Protein AF-A0A7C3T999-F1 (afdb_monomer_lite)

Foldseek 3Di:
DDPPPPDPPDDDAPVVVLVVCLVVLLVVLQVVLVPDPCSQADTDQDGDDDPNPSVQLVVQLVVVVVVCVVVVHDDDPVNSVNSNVSSVVSVQNRHLCHPPNNPHDVVLLVCQQPDDCVVPVVSVQQDAHNVQSVCVVVDPDDRPVVSNVSNCVVVVVVCVVVVD

Secondary structure (DSSP, 8-state):
----------PPP-HHHHHHHHHHHHHHHHHHHHHSTTTTS--TT-BTTTB---HHHHHHHHHHHHHHHHTTPPPPHHHHHHHHHHHHHHHHHH-TTSTTTTSSHHHHHHHHHHS-TTT-HHHHHHS--HHHHHHHHH-SS---GGGGHHHHHHHHHHHHHHT-

Structure (mmCIF, N/CA/C/O backbone):
data_AF-A0A7C3T999-F1
#
_entry.id   AF-A0A7C3T999-F1
#
loop_
_atom_site.group_PDB
_atom_site.id
_atom_site.type_symbol
_atom_site.label_atom_id
_atom_site.label_alt_id
_atom_site.label_comp_id
_atom_site.label_asym_id
_atom_site.label_entity_id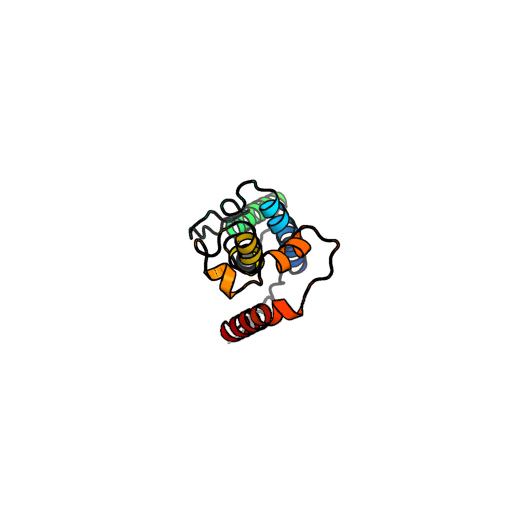
_atom_site.label_seq_id
_atom_site.pdbx_PDB_ins_code
_atom_site.Cartn_x
_atom_site.Cartn_y
_atom_site.Cartn_z
_atom_site.occupancy
_atom_site.B_iso_or_equiv
_atom_site.auth_seq_id
_atom_site.auth_comp_id
_atom_site.auth_asym_id
_atom_site.auth_atom_id
_atom_site.pdbx_PDB_model_num
ATOM 1 N N . MET A 1 1 ? -18.789 -14.997 51.092 1.00 42.97 1 MET A N 1
ATOM 2 C CA . MET A 1 1 ? -17.744 -14.624 50.115 1.00 42.97 1 MET A CA 1
ATOM 3 C C . MET A 1 1 ? -18.361 -14.803 48.733 1.00 42.97 1 MET A C 1
ATOM 5 O O . MET A 1 1 ? -18.409 -15.918 48.235 1.00 42.97 1 MET A O 1
ATOM 9 N N . GLY A 1 2 ? -19.019 -13.760 48.221 1.00 45.06 2 GLY A N 1
ATOM 10 C CA . GLY A 1 2 ? -19.755 -13.824 46.958 1.00 45.06 2 GLY A CA 1
ATOM 11 C C . GLY A 1 2 ? -18.797 -13.634 45.792 1.00 45.06 2 GLY A C 1
ATOM 12 O O . GLY A 1 2 ? -18.155 -12.595 45.691 1.00 45.06 2 GLY A O 1
ATOM 13 N N . THR A 1 3 ? -18.667 -14.645 44.943 1.00 52.25 3 THR A N 1
ATOM 14 C CA . THR A 1 3 ? -17.998 -14.533 43.650 1.00 52.25 3 THR A CA 1
ATOM 15 C C . THR A 1 3 ? -18.946 -13.834 42.683 1.00 52.25 3 THR A C 1
ATOM 17 O O . THR A 1 3 ? -19.746 -14.475 42.002 1.00 52.25 3 THR A O 1
ATOM 20 N N . GLU A 1 4 ? -18.881 -12.503 42.636 1.00 50.84 4 GLU A N 1
ATOM 21 C CA . GLU A 1 4 ? -19.434 -11.748 41.514 1.00 50.84 4 GLU A CA 1
ATOM 22 C C . GLU A 1 4 ? -18.703 -12.198 40.247 1.00 50.84 4 GLU A C 1
ATOM 24 O O . GLU A 1 4 ? -17.525 -11.907 40.028 1.00 50.84 4 GLU A O 1
ATOM 29 N N . LYS A 1 5 ? -19.396 -12.989 39.425 1.00 57.44 5 LYS A N 1
ATOM 30 C CA . LYS A 1 5 ? -18.962 -13.284 38.066 1.00 57.44 5 LYS A CA 1
ATOM 31 C C . LYS A 1 5 ? -19.013 -11.967 37.300 1.00 57.44 5 LYS A C 1
ATOM 33 O O . LYS A 1 5 ? -20.087 -11.543 36.892 1.00 57.44 5 LYS A O 1
ATOM 38 N N . SER A 1 6 ? -17.853 -11.334 37.149 1.00 56.66 6 SER A N 1
ATOM 39 C CA . SER A 1 6 ? -17.639 -10.251 36.191 1.00 56.66 6 SER A CA 1
ATOM 40 C C . SER A 1 6 ? -18.175 -10.704 34.833 1.00 56.66 6 SER A C 1
ATOM 42 O O . SER A 1 6 ? -17.679 -11.670 34.246 1.00 56.66 6 SER A O 1
ATOM 44 N N . GLU A 1 7 ? -19.259 -10.075 34.390 1.00 51.53 7 GLU A N 1
ATOM 45 C CA . GLU A 1 7 ? -19.866 -10.333 33.094 1.00 51.53 7 GLU A CA 1
ATOM 46 C C . GLU A 1 7 ? -18.870 -9.869 32.025 1.00 51.53 7 GLU A C 1
ATOM 48 O O . GLU A 1 7 ? -18.553 -8.683 31.918 1.00 51.53 7 GLU A O 1
ATOM 53 N N . VAL A 1 8 ? -18.307 -10.814 31.267 1.00 63.81 8 VAL A N 1
ATOM 54 C CA . VAL A 1 8 ? -17.378 -10.493 30.180 1.00 63.81 8 VAL A CA 1
ATOM 55 C C . VAL A 1 8 ? -18.192 -9.843 29.067 1.00 63.81 8 VAL A C 1
ATOM 57 O O . VAL A 1 8 ? -18.796 -10.526 28.240 1.00 63.81 8 VAL A O 1
ATOM 60 N N . ALA A 1 9 ? -18.237 -8.513 29.061 1.00 61.72 9 ALA A N 1
ATOM 61 C CA . ALA A 1 9 ? -18.821 -7.753 27.971 1.00 61.72 9 ALA A CA 1
ATOM 62 C C . ALA A 1 9 ? -18.021 -8.042 26.691 1.00 61.72 9 ALA A C 1
ATOM 64 O O . ALA A 1 9 ? -16.891 -7.583 26.525 1.00 61.72 9 ALA A O 1
ATOM 65 N N . VAL A 1 10 ? -18.597 -8.843 25.793 1.00 65.88 10 VAL A N 1
ATOM 66 C CA . VAL A 1 10 ? -17.991 -9.142 24.493 1.00 65.88 10 VAL A CA 1
ATOM 67 C C . VAL A 1 10 ? -18.106 -7.897 23.623 1.00 65.88 10 VAL A C 1
ATOM 69 O O . VAL A 1 10 ? -19.183 -7.554 23.128 1.00 65.88 10 VAL A O 1
ATOM 72 N N . GLU A 1 11 ? -16.990 -7.199 23.451 1.00 68.31 11 GLU A N 1
ATOM 73 C CA . GLU A 1 11 ? -16.932 -6.016 22.606 1.00 68.31 11 GLU A CA 1
ATOM 74 C C . GLU A 1 11 ? -17.110 -6.414 21.133 1.00 68.31 11 GLU A C 1
ATOM 76 O O . GLU A 1 11 ? -16.383 -7.251 20.594 1.00 68.31 11 GLU A O 1
ATOM 81 N N . ARG A 1 12 ? -18.129 -5.849 20.471 1.00 72.12 12 ARG A N 1
ATOM 82 C CA . ARG A 1 12 ? -18.436 -6.171 19.072 1.00 72.12 12 ARG A CA 1
ATOM 83 C C . ARG A 1 12 ? -17.513 -5.399 18.137 1.00 72.12 12 ARG A C 1
ATOM 85 O O . ARG A 1 12 ? -17.525 -4.171 18.114 1.00 72.12 12 ARG A O 1
ATOM 92 N N . ILE A 1 13 ? -16.769 -6.139 17.325 1.00 77.38 13 ILE A N 1
ATOM 93 C CA . ILE A 1 13 ? -15.870 -5.584 16.310 1.00 77.38 13 ILE A CA 1
ATOM 94 C C . ILE A 1 13 ? -16.697 -4.900 15.204 1.00 77.38 13 ILE A C 1
ATOM 96 O O . ILE A 1 13 ? -17.653 -5.504 14.702 1.00 77.38 13 ILE A O 1
ATOM 100 N N . PRO A 1 14 ? -16.346 -3.672 14.778 1.00 80.31 14 PRO A N 1
ATOM 101 C CA . PRO A 1 14 ? -17.060 -2.934 13.733 1.00 80.31 14 PRO A CA 1
ATOM 102 C C . PRO A 1 14 ? -16.692 -3.427 12.318 1.00 80.31 14 PRO A C 1
ATOM 104 O O . PRO A 1 14 ? -16.166 -2.681 11.493 1.00 80.31 14 PRO A O 1
ATOM 107 N N . TRP A 1 15 ? -16.959 -4.704 12.028 1.00 79.56 15 TRP A N 1
ATOM 108 C CA . TRP A 1 15 ? -16.550 -5.374 10.784 1.00 79.56 15 TRP A CA 1
ATOM 109 C C . TRP A 1 15 ? -17.053 -4.691 9.513 1.00 79.56 15 TRP A C 1
ATOM 111 O O . TRP A 1 15 ? -16.308 -4.580 8.545 1.00 79.56 15 TRP A O 1
ATOM 121 N N . VAL A 1 16 ? -18.300 -4.213 9.510 1.00 82.62 16 VAL A N 1
ATOM 122 C CA . VAL A 1 16 ? -18.894 -3.571 8.327 1.00 82.62 16 VAL A CA 1
ATOM 123 C C . VAL A 1 16 ? -18.159 -2.274 7.996 1.00 82.62 16 VAL A C 1
ATOM 125 O O . VAL A 1 16 ? -17.804 -2.042 6.846 1.00 82.62 16 VAL A O 1
ATOM 128 N N . GLN A 1 17 ? -17.886 -1.443 9.003 1.00 80.62 17 GLN A N 1
ATOM 129 C CA . GLN A 1 17 ? -17.162 -0.187 8.828 1.00 80.62 17 GLN A CA 1
ATOM 130 C C . GLN A 1 17 ? -15.729 -0.441 8.364 1.00 80.62 17 GLN A C 1
ATOM 132 O O . GLN A 1 17 ? -15.258 0.241 7.459 1.00 80.62 17 GLN A O 1
ATOM 137 N N . ILE A 1 18 ? -15.066 -1.438 8.957 1.00 82.50 18 ILE A N 1
ATOM 138 C CA . ILE A 1 18 ? -13.722 -1.859 8.558 1.00 82.50 18 ILE A CA 1
ATOM 139 C C . ILE A 1 18 ? -13.720 -2.259 7.083 1.00 82.50 18 ILE A C 1
ATOM 141 O O . ILE A 1 18 ? -12.976 -1.668 6.312 1.00 82.50 18 ILE A O 1
ATOM 145 N N . LEU A 1 19 ? -14.598 -3.175 6.670 1.00 82.50 19 LEU A N 1
ATOM 146 C CA . LEU A 1 19 ? -14.665 -3.653 5.287 1.00 82.50 19 LEU A CA 1
ATOM 147 C C . LEU A 1 19 ? -14.931 -2.526 4.286 1.00 82.50 19 LEU A C 1
ATOM 149 O O . LEU A 1 19 ? -14.255 -2.445 3.264 1.00 82.50 19 LEU A O 1
ATOM 153 N N . VAL A 1 20 ? -15.884 -1.639 4.581 1.00 85.38 20 VAL A N 1
ATOM 154 C CA . VAL A 1 20 ? -16.207 -0.509 3.699 1.00 85.38 20 VAL A CA 1
ATOM 155 C C . VAL A 1 20 ? -15.009 0.429 3.555 1.00 85.38 20 VAL A C 1
ATOM 157 O O . VAL A 1 20 ? -14.653 0.796 2.437 1.00 85.38 20 VAL A O 1
ATOM 160 N N . LEU A 1 21 ? -14.360 0.793 4.664 1.00 81.75 21 LEU A N 1
ATOM 161 C CA . LEU A 1 21 ? -13.181 1.659 4.636 1.00 81.75 21 LEU A CA 1
ATOM 162 C C . LEU A 1 21 ? -12.010 0.996 3.909 1.00 81.75 21 LEU A C 1
ATOM 164 O O . LEU A 1 21 ? -11.356 1.656 3.108 1.00 81.75 21 LEU A O 1
ATOM 168 N N . THR A 1 22 ? -11.790 -0.300 4.132 1.00 77.75 22 THR A N 1
ATOM 169 C CA . THR A 1 22 ? -10.774 -1.085 3.428 1.00 77.75 22 THR A CA 1
ATOM 170 C C . THR A 1 22 ? -11.002 -1.051 1.926 1.00 77.75 22 THR A C 1
ATOM 172 O O . THR A 1 22 ? -10.111 -0.627 1.204 1.00 77.75 22 THR A O 1
ATOM 175 N N . VAL A 1 23 ? -12.197 -1.395 1.442 1.00 79.12 23 VAL A N 1
ATOM 176 C CA . VAL A 1 23 ? -12.488 -1.400 -0.001 1.00 79.12 23 VAL A CA 1
ATOM 177 C C . VAL A 1 23 ? -12.311 -0.010 -0.616 1.00 79.12 23 VAL A C 1
ATOM 179 O O . VAL A 1 23 ? -11.678 0.123 -1.662 1.00 79.12 23 VAL A O 1
ATOM 182 N N . LEU A 1 24 ? -12.830 1.035 0.037 1.00 80.62 24 LEU A N 1
ATOM 183 C CA . LEU A 1 24 ? -12.738 2.402 -0.478 1.00 80.62 24 LEU A CA 1
ATOM 184 C C . LEU A 1 24 ? -11.291 2.891 -0.552 1.00 80.62 24 LEU A C 1
ATOM 186 O O . LEU A 1 24 ? -10.882 3.429 -1.576 1.00 80.62 24 LEU A O 1
ATOM 190 N N . ILE A 1 25 ? -10.509 2.697 0.509 1.00 74.25 25 ILE A N 1
ATOM 191 C CA . ILE A 1 25 ? -9.123 3.172 0.575 1.00 74.25 25 ILE A CA 1
ATOM 192 C C . ILE A 1 25 ? -8.214 2.324 -0.325 1.00 74.25 25 ILE A C 1
ATOM 194 O O . ILE A 1 25 ? -7.370 2.884 -1.019 1.00 74.25 25 ILE A O 1
ATOM 198 N N . SER A 1 26 ? -8.418 1.005 -0.388 1.00 66.88 26 SER A N 1
ATOM 199 C CA . SER A 1 26 ? -7.673 0.117 -1.290 1.00 66.88 26 SER A CA 1
ATOM 200 C C . SER A 1 26 ? -7.939 0.403 -2.766 1.00 66.88 26 SER A C 1
ATOM 202 O O . SER A 1 26 ? -7.069 0.145 -3.587 1.00 66.88 26 SER A O 1
ATOM 204 N N . PHE A 1 27 ? -9.112 0.933 -3.121 1.00 70.19 27 PHE A N 1
ATOM 205 C CA . PHE A 1 27 ? -9.397 1.355 -4.492 1.00 70.19 27 PHE A CA 1
ATOM 206 C C . PHE A 1 27 ? -8.892 2.776 -4.773 1.00 70.19 27 PHE A C 1
ATOM 208 O O . PHE A 1 27 ? -8.173 3.007 -5.742 1.00 70.19 27 PHE A O 1
ATOM 215 N N . LEU A 1 2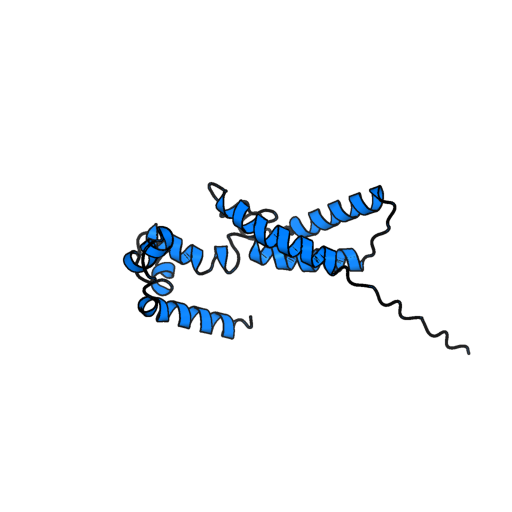8 ? -9.243 3.741 -3.918 1.00 71.88 28 LEU A N 1
ATOM 216 C CA . LEU A 1 28 ? -8.941 5.156 -4.143 1.00 71.88 28 LEU A CA 1
ATOM 217 C C . LEU A 1 28 ? -7.462 5.489 -3.946 1.00 71.88 28 LEU A C 1
ATOM 219 O O . LEU A 1 28 ? -6.955 6.373 -4.629 1.00 71.88 28 LEU A O 1
ATOM 223 N N . GLY A 1 29 ? -6.772 4.794 -3.039 1.00 67.00 29 GLY A N 1
ATOM 224 C CA . GLY A 1 29 ? -5.354 5.012 -2.757 1.00 67.00 29 GLY A CA 1
ATOM 225 C C . GLY A 1 29 ? -4.481 4.810 -3.998 1.00 67.00 29 GLY A C 1
ATOM 226 O O . GLY A 1 29 ? -3.847 5.768 -4.434 1.00 67.00 29 GLY A O 1
ATOM 227 N N . PRO A 1 30 ? -4.490 3.620 -4.628 1.00 63.09 30 PRO A N 1
ATOM 228 C CA . PRO A 1 30 ? -3.728 3.366 -5.850 1.00 63.09 30 PRO A CA 1
ATOM 229 C C . PRO A 1 30 ? -4.121 4.283 -7.011 1.00 63.09 30 PRO A C 1
ATOM 231 O O . PRO A 1 30 ? -3.244 4.814 -7.684 1.00 63.09 30 PRO A O 1
ATOM 234 N N . VAL A 1 31 ? -5.422 4.529 -7.218 1.00 65.38 31 VAL A N 1
ATOM 235 C CA . VAL A 1 31 ? -5.900 5.440 -8.273 1.00 65.38 31 VAL A CA 1
ATOM 236 C C . VAL A 1 31 ? -5.334 6.846 -8.077 1.00 65.38 31 VAL A C 1
ATOM 238 O O . VAL A 1 31 ? -4.799 7.430 -9.015 1.00 65.38 31 VAL A O 1
ATOM 241 N N . TYR A 1 32 ? -5.399 7.374 -6.854 1.00 63.75 32 TYR A N 1
ATOM 242 C CA . TYR A 1 32 ? -4.846 8.683 -6.524 1.00 63.75 32 TYR A CA 1
ATOM 243 C C . TYR A 1 32 ? -3.332 8.738 -6.752 1.00 63.75 32 TYR A C 1
ATOM 245 O O . TYR A 1 32 ? -2.839 9.674 -7.379 1.00 63.75 32 TYR A O 1
ATOM 253 N N . THR A 1 33 ? -2.607 7.714 -6.303 1.00 59.41 33 THR A N 1
ATOM 254 C CA . THR A 1 33 ? -1.161 7.584 -6.507 1.00 59.41 33 THR A CA 1
ATOM 255 C C . THR A 1 33 ? -0.794 7.588 -7.996 1.00 59.41 33 THR A C 1
ATOM 257 O O . THR A 1 33 ? 0.135 8.285 -8.395 1.00 59.41 33 THR A O 1
ATOM 260 N N . CYS A 1 34 ? -1.557 6.888 -8.841 1.00 58.69 34 CYS A N 1
ATOM 261 C CA . CYS A 1 34 ? -1.350 6.866 -10.292 1.00 58.69 34 CYS A CA 1
ATOM 262 C C . CYS A 1 34 ? -1.696 8.192 -10.991 1.00 58.69 34 CYS A C 1
ATOM 264 O O . CYS A 1 34 ? -1.165 8.469 -12.063 1.00 58.69 34 CYS A O 1
ATOM 266 N N . MET A 1 35 ? -2.579 9.013 -10.416 1.00 61.19 35 MET A N 1
ATOM 267 C CA . MET A 1 35 ? -2.935 10.328 -10.966 1.00 61.19 35 MET A CA 1
ATOM 268 C C . MET A 1 35 ? -1.909 11.420 -10.639 1.00 61.19 35 MET A C 1
ATOM 270 O O . MET A 1 35 ? -1.986 12.518 -11.193 1.00 61.19 35 MET A O 1
ATOM 274 N N . GLN A 1 36 ? -0.968 11.165 -9.728 1.00 58.12 36 GLN A N 1
ATOM 275 C CA . GLN A 1 36 ? -0.004 12.176 -9.328 1.00 58.12 36 GLN A CA 1
ATOM 276 C C . GLN A 1 36 ? 1.175 12.275 -10.308 1.00 58.12 36 GLN A C 1
ATOM 278 O O . GLN A 1 36 ? 1.820 11.268 -10.595 1.00 58.12 36 GLN A O 1
ATOM 283 N N . PRO A 1 37 ? 1.553 13.497 -10.736 1.00 46.66 37 PRO A N 1
ATOM 284 C CA . PRO A 1 37 ? 2.653 13.715 -11.682 1.00 46.66 37 PRO A CA 1
ATOM 285 C C . PRO A 1 37 ? 4.036 13.326 -11.130 1.00 46.66 37 PRO A C 1
ATOM 287 O O . PRO A 1 37 ? 5.012 13.331 -11.869 1.00 46.66 37 PRO A O 1
ATOM 290 N N . ASN A 1 38 ? 4.132 13.007 -9.835 1.00 52.69 38 ASN A N 1
ATOM 291 C CA . ASN A 1 38 ? 5.360 12.596 -9.159 1.00 52.69 38 ASN A CA 1
ATOM 292 C C . ASN A 1 38 ? 5.049 11.539 -8.080 1.00 52.69 38 ASN A C 1
ATOM 294 O O . ASN A 1 38 ? 5.514 11.648 -6.944 1.00 52.69 38 ASN A O 1
ATOM 298 N N . GLY A 1 39 ? 4.185 10.569 -8.427 1.00 46.88 39 GLY A N 1
ATOM 299 C CA . GLY A 1 39 ? 3.441 9.659 -7.534 1.00 46.88 39 GLY A CA 1
ATOM 300 C C . GLY A 1 39 ? 4.221 8.884 -6.465 1.00 46.88 39 GLY A C 1
ATOM 301 O O . GLY A 1 39 ? 3.606 8.259 -5.608 1.00 46.88 39 GLY A O 1
ATOM 302 N N . ALA A 1 40 ? 5.549 8.986 -6.437 1.00 50.28 40 ALA A N 1
ATOM 303 C CA . ALA A 1 40 ? 6.403 8.432 -5.396 1.00 50.28 40 ALA A CA 1
ATOM 304 C C . ALA A 1 40 ? 6.367 9.168 -4.044 1.00 50.28 40 ALA A C 1
ATOM 306 O O . ALA A 1 40 ? 6.687 8.560 -3.025 1.00 50.28 40 ALA A O 1
ATOM 307 N N . TRP A 1 41 ? 5.980 10.450 -3.997 1.00 44.28 41 TRP A N 1
ATOM 308 C CA . TRP A 1 41 ? 6.286 11.291 -2.825 1.00 44.28 41 TRP A CA 1
ATOM 309 C C . TRP A 1 41 ? 5.081 11.723 -1.978 1.00 44.28 41 TRP A C 1
ATOM 311 O O . TRP A 1 41 ? 5.278 12.164 -0.844 1.00 44.28 41 TRP A O 1
ATOM 321 N N . TYR A 1 42 ? 3.851 11.591 -2.491 1.00 48.50 42 TYR A N 1
ATOM 322 C CA . TYR A 1 42 ? 2.655 12.173 -1.868 1.00 48.50 42 TYR A CA 1
ATOM 323 C C . TYR A 1 42 ? 1.438 11.238 -1.892 1.00 48.50 42 TYR A C 1
ATOM 325 O O . TYR A 1 42 ? 0.351 11.650 -2.295 1.00 48.50 42 TYR A O 1
ATOM 333 N N . ALA A 1 43 ? 1.587 9.993 -1.436 1.00 54.28 43 ALA A N 1
ATOM 334 C CA . ALA A 1 43 ? 0.443 9.104 -1.219 1.00 54.28 43 ALA A CA 1
ATOM 335 C C . ALA A 1 43 ? -0.441 9.607 -0.056 1.00 54.28 43 ALA A C 1
ATOM 337 O O . ALA A 1 43 ? 0.046 10.206 0.906 1.00 54.28 43 ALA A O 1
ATOM 338 N N . ILE A 1 44 ? -1.757 9.365 -0.118 1.00 53.59 44 ILE A N 1
ATOM 339 C CA . ILE A 1 44 ? -2.685 9.757 0.957 1.00 53.59 44 ILE A CA 1
ATOM 340 C C . ILE A 1 44 ? -2.274 9.042 2.251 1.00 53.59 44 ILE A C 1
ATOM 342 O O . ILE A 1 44 ? -2.475 7.842 2.403 1.00 53.59 44 ILE A O 1
ATOM 346 N N . GLY A 1 45 ? -1.708 9.798 3.194 1.00 50.62 45 GLY A N 1
ATOM 347 C CA . GLY A 1 45 ? -1.281 9.286 4.497 1.00 50.62 45 GLY A CA 1
ATOM 348 C C . GLY A 1 45 ? 0.201 8.922 4.623 1.00 50.62 45 GLY A C 1
ATOM 349 O O . GLY A 1 45 ? 0.585 8.484 5.705 1.00 50.62 45 GLY A O 1
ATOM 350 N N . SER A 1 46 ? 1.021 9.134 3.587 1.00 45.94 46 SER A N 1
ATOM 351 C CA . SER A 1 46 ? 2.467 8.872 3.606 1.00 45.94 46 SER A CA 1
ATOM 352 C C . SER A 1 46 ? 3.253 10.038 2.990 1.00 45.94 46 SER A C 1
ATOM 354 O O . SER A 1 46 ? 2.877 10.566 1.946 1.00 45.94 46 SER A O 1
ATOM 356 N N . ILE A 1 47 ? 4.344 10.450 3.644 1.00 49.16 47 ILE A N 1
ATOM 357 C CA . ILE A 1 47 ? 5.329 11.410 3.119 1.00 49.16 47 ILE A CA 1
ATOM 358 C C . ILE A 1 47 ? 6.673 10.675 3.039 1.00 49.16 47 ILE A C 1
ATOM 360 O O . ILE A 1 47 ? 7.031 9.922 3.946 1.00 49.16 47 ILE A O 1
ATOM 364 N N . ALA A 1 48 ? 7.394 10.868 1.938 1.00 44.75 48 ALA A N 1
ATOM 365 C CA . ALA A 1 48 ? 8.544 10.057 1.547 1.00 44.75 48 ALA A CA 1
ATOM 366 C C . ALA A 1 48 ? 9.688 9.906 2.577 1.00 44.75 48 ALA A C 1
ATOM 368 O O . ALA A 1 48 ? 9.915 10.753 3.442 1.00 44.75 48 ALA A O 1
ATOM 369 N N . CYS A 1 49 ? 10.471 8.831 2.388 1.00 47.47 49 CYS A N 1
ATOM 370 C CA . CYS A 1 49 ? 11.730 8.495 3.072 1.00 47.47 49 CYS A CA 1
ATOM 371 C C . CYS A 1 49 ? 11.658 8.204 4.583 1.00 47.47 49 CYS A C 1
ATOM 373 O O . CYS A 1 49 ? 12.586 8.529 5.320 1.00 47.47 49 CYS A O 1
ATOM 375 N N . LYS A 1 50 ? 10.638 7.470 5.045 1.00 46.09 50 LYS A N 1
ATOM 376 C CA . LYS A 1 50 ? 10.545 6.968 6.435 1.00 46.09 50 LYS A CA 1
ATOM 377 C C . LYS A 1 50 ? 10.263 8.025 7.511 1.00 46.09 50 LYS A C 1
ATOM 379 O O . LYS A 1 50 ? 10.752 7.911 8.633 1.00 46.09 50 LYS A O 1
ATOM 384 N N . LEU A 1 51 ? 9.371 8.971 7.245 1.00 44.34 51 LEU A N 1
ATOM 385 C CA . LEU A 1 51 ? 8.540 9.513 8.319 1.00 44.34 51 LEU A CA 1
ATOM 386 C C . LEU A 1 51 ? 7.165 8.871 8.192 1.00 44.34 51 LEU A C 1
ATOM 388 O O . LEU A 1 51 ? 6.238 9.429 7.617 1.00 44.34 51 LEU A O 1
ATOM 392 N N . VAL A 1 52 ? 7.062 7.664 8.760 1.00 47.25 52 VAL A N 1
ATOM 393 C CA . VAL A 1 52 ? 5.805 6.979 9.096 1.00 47.25 52 VAL A CA 1
ATOM 394 C C . VAL A 1 52 ? 5.106 7.795 10.188 1.00 47.25 52 VAL A C 1
ATOM 396 O O . VAL A 1 52 ? 4.868 7.346 11.305 1.00 47.25 52 VAL A O 1
ATOM 399 N N . VAL A 1 53 ? 4.797 9.056 9.899 1.00 48.03 53 VAL A N 1
ATOM 400 C CA . VAL A 1 53 ? 3.697 9.707 10.577 1.00 48.03 53 VAL A CA 1
ATOM 401 C C . VAL A 1 53 ? 2.503 8.979 10.001 1.00 48.03 53 VAL A C 1
ATOM 403 O O . VAL A 1 53 ? 2.159 9.169 8.840 1.00 48.03 53 VAL A O 1
ATOM 406 N N . MET A 1 54 ? 1.947 8.056 10.781 1.00 63.09 54 MET A N 1
ATOM 407 C CA . MET A 1 54 ? 0.719 7.335 10.468 1.00 63.09 54 MET A CA 1
ATOM 408 C C . MET A 1 54 ? -0.452 8.325 10.434 1.00 63.09 54 MET A C 1
ATOM 410 O O . MET A 1 54 ? -1.354 8.284 11.271 1.00 63.09 54 MET A O 1
ATOM 414 N N . VAL A 1 55 ? -0.415 9.269 9.490 1.00 70.00 55 VAL A N 1
ATOM 415 C CA . VAL A 1 55 ? -1.392 10.345 9.379 1.00 70.00 55 VAL A CA 1
ATOM 416 C C . VAL A 1 55 ? -2.738 9.729 9.065 1.00 70.00 55 VAL A C 1
ATOM 418 O O . VAL A 1 55 ? -3.718 10.178 9.635 1.00 70.00 55 VAL A O 1
ATOM 421 N N . LEU A 1 56 ? -2.803 8.670 8.249 1.00 75.38 56 LEU A N 1
ATOM 422 C CA . LEU A 1 56 ? -4.069 8.008 7.936 1.00 75.38 56 LEU A CA 1
ATOM 423 C C . LEU A 1 56 ? -4.756 7.431 9.196 1.00 75.38 56 LEU A C 1
ATOM 425 O O . LEU A 1 56 ? -5.889 7.835 9.457 1.00 75.38 56 LEU A O 1
ATOM 429 N N . PRO A 1 57 ? -4.105 6.599 10.037 1.00 81.50 57 PRO A N 1
ATOM 430 C CA . PRO A 1 57 ? -4.680 6.171 11.311 1.00 81.50 57 PRO A CA 1
ATOM 431 C C . PRO A 1 57 ? -5.098 7.314 12.233 1.00 81.50 57 PRO A C 1
ATOM 433 O O . PRO A 1 57 ? -6.207 7.300 12.768 1.00 81.50 57 PRO A O 1
ATOM 436 N N . LEU A 1 58 ? -4.255 8.337 12.388 1.00 84.06 58 LEU A N 1
ATOM 437 C CA . LEU A 1 58 ? -4.572 9.492 13.233 1.00 84.06 58 LEU A CA 1
ATOM 438 C C . LEU A 1 58 ? -5.755 10.299 12.681 1.00 84.06 58 LEU A C 1
ATOM 440 O O . LEU A 1 58 ? -6.640 10.696 13.434 1.00 84.06 58 LEU A O 1
ATOM 444 N N . LEU A 1 59 ? -5.807 10.503 11.368 1.00 84.31 59 LEU A N 1
ATOM 445 C CA . LEU A 1 59 ? -6.858 11.238 10.674 1.00 84.31 59 LEU A CA 1
ATOM 446 C C . LEU A 1 59 ? -8.189 10.495 10.761 1.00 84.31 59 LEU A C 1
ATOM 448 O O . LEU A 1 59 ? -9.201 11.113 11.082 1.00 84.31 59 LEU A O 1
ATOM 452 N N . LEU A 1 60 ? -8.197 9.172 10.577 1.00 85.38 60 LEU A N 1
ATOM 453 C CA . LEU A 1 60 ? -9.402 8.368 10.771 1.00 85.38 60 LEU A CA 1
ATOM 454 C C . LEU A 1 60 ? -9.878 8.403 12.228 1.00 85.38 60 LEU A C 1
ATOM 456 O O . LEU A 1 60 ? -11.078 8.539 12.456 1.00 85.38 60 LEU A O 1
ATOM 460 N N . ILE A 1 61 ? -8.973 8.349 13.213 1.00 89.19 61 ILE A N 1
ATOM 461 C CA . ILE A 1 61 ? -9.327 8.501 14.635 1.00 89.19 61 ILE A CA 1
ATOM 462 C C . ILE A 1 61 ? -9.931 9.882 14.909 1.00 89.19 61 ILE A C 1
ATOM 464 O O . ILE A 1 61 ? -10.954 9.972 15.593 1.00 89.19 61 ILE A O 1
ATOM 468 N N . ILE A 1 62 ? -9.339 10.955 14.377 1.00 88.94 62 ILE A N 1
ATOM 469 C CA . ILE A 1 62 ? -9.840 12.328 14.540 1.00 88.94 62 ILE A CA 1
ATOM 470 C C . ILE A 1 62 ? -11.229 12.461 13.910 1.00 88.94 62 ILE A C 1
ATOM 472 O O . ILE A 1 62 ? -12.155 12.932 14.570 1.00 88.94 62 ILE A O 1
ATOM 476 N N . ILE A 1 63 ? -11.405 11.996 12.671 1.00 87.69 63 ILE A N 1
ATOM 477 C CA . ILE A 1 63 ? -12.691 12.023 11.965 1.00 87.69 63 ILE A CA 1
ATOM 478 C C . ILE A 1 63 ? -13.734 11.209 12.731 1.00 87.69 63 ILE A C 1
ATOM 480 O O . ILE A 1 63 ? -14.816 11.720 13.019 1.00 87.69 63 ILE A O 1
ATOM 484 N N . ALA A 1 64 ? -13.410 9.979 13.132 1.00 87.38 64 ALA A N 1
ATOM 485 C CA . ALA A 1 64 ? -14.308 9.140 13.917 1.00 87.38 64 ALA A CA 1
ATOM 486 C C . ALA A 1 64 ? -14.694 9.820 15.239 1.00 87.38 64 ALA A C 1
ATOM 488 O O . ALA A 1 64 ? -15.870 9.848 15.593 1.00 87.38 64 ALA A O 1
ATOM 489 N N . SER A 1 65 ? -13.738 10.443 15.932 1.00 87.69 65 SER A N 1
ATOM 490 C CA . SER A 1 65 ? -13.987 11.191 17.170 1.00 87.69 65 SER A CA 1
ATOM 491 C C . SER A 1 65 ? -14.927 12.381 16.957 1.00 87.69 65 SER A C 1
ATOM 493 O O . SER A 1 65 ? -15.823 12.611 17.772 1.00 87.69 65 SER A O 1
ATOM 495 N N . LEU A 1 66 ? -14.760 13.127 15.861 1.00 89.31 66 LEU A N 1
ATOM 496 C CA . LEU A 1 66 ? -15.638 14.241 15.497 1.00 89.31 66 LEU A CA 1
ATOM 497 C C . LEU A 1 66 ? -17.054 13.752 15.172 1.00 89.31 66 LEU A C 1
ATOM 499 O O . LEU A 1 66 ? -18.022 14.283 15.715 1.00 89.31 66 LEU A O 1
ATOM 503 N N . PHE A 1 67 ? -17.189 12.698 14.365 1.00 87.25 67 PHE A N 1
ATOM 504 C CA . PHE A 1 67 ? -18.489 12.101 14.049 1.00 87.25 67 PHE A CA 1
ATOM 505 C C . PHE A 1 67 ? -19.174 11.493 15.275 1.00 87.25 67 PHE A C 1
ATOM 507 O O . PHE A 1 67 ? -20.389 11.629 15.424 1.00 87.25 67 PHE A O 1
ATOM 514 N N . GLY A 1 68 ? -18.423 10.868 16.185 1.00 85.19 68 GLY A N 1
ATOM 515 C CA . GLY A 1 68 ? -18.941 10.382 17.465 1.00 85.19 68 GLY A CA 1
ATOM 516 C C . GLY A 1 68 ? -19.547 11.518 18.289 1.00 85.19 68 GLY A C 1
ATOM 517 O O . GLY A 1 68 ? -20.692 11.421 18.729 1.00 85.19 68 GLY A O 1
ATOM 518 N N . LYS A 1 69 ? -18.839 12.652 18.400 1.00 85.38 69 LYS A N 1
ATOM 519 C CA . LYS A 1 69 ? -19.358 13.854 19.072 1.00 85.38 69 LYS A CA 1
ATOM 520 C C . LYS A 1 69 ? -20.612 14.413 18.396 1.00 85.38 69 LYS A C 1
ATOM 522 O O . LYS A 1 69 ? -21.588 14.679 19.088 1.00 85.38 69 LYS A O 1
ATOM 527 N N . LEU A 1 70 ? -20.607 14.555 17.069 1.00 87.81 70 LEU A N 1
ATOM 528 C CA . LEU A 1 70 ? -21.740 15.106 16.309 1.00 87.81 70 LEU A CA 1
ATOM 529 C C . LEU A 1 70 ? -22.987 14.212 16.357 1.00 87.81 70 LEU A C 1
ATOM 531 O O . LEU A 1 70 ? -24.105 14.713 16.367 1.00 87.81 70 LEU A O 1
ATOM 535 N N . SER A 1 71 ? -22.803 12.893 16.413 1.00 85.44 71 SER A N 1
ATOM 536 C CA . SER A 1 71 ? -23.898 11.917 16.498 1.00 85.44 71 SER A CA 1
ATOM 537 C C . SER A 1 71 ? -24.324 11.584 17.933 1.00 85.44 71 SER A C 1
ATOM 539 O O . SER A 1 71 ? -25.205 10.747 18.128 1.00 85.44 71 SER A O 1
ATOM 541 N N . GLY A 1 72 ? -23.692 12.190 18.946 1.00 84.38 72 GLY A N 1
ATOM 542 C CA . GLY A 1 72 ? -23.930 11.883 20.360 1.00 84.38 72 GLY A CA 1
ATOM 543 C C 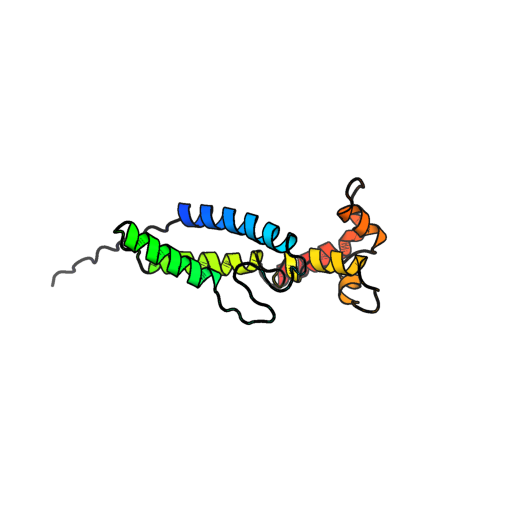. GLY A 1 72 ? -23.494 10.472 20.782 1.00 84.38 72 GLY A C 1
ATOM 544 O O . GLY A 1 72 ? -23.845 10.015 21.870 1.00 84.38 72 GLY A O 1
ATOM 545 N N . ARG A 1 73 ? -22.736 9.759 19.939 1.00 83.69 73 ARG A N 1
ATOM 546 C CA . ARG A 1 73 ? -22.269 8.392 20.195 1.00 83.69 73 ARG A CA 1
ATOM 547 C C . ARG A 1 73 ? -20.882 8.405 20.832 1.00 83.69 73 ARG A C 1
ATOM 549 O O . ARG A 1 73 ? -19.929 8.948 20.278 1.00 83.69 73 ARG A O 1
ATOM 556 N N . LYS A 1 74 ? -20.745 7.733 21.977 1.00 80.25 74 LYS A N 1
ATOM 557 C CA . LYS A 1 74 ? -19.433 7.442 22.568 1.00 80.25 74 LYS A CA 1
ATOM 558 C C . LYS A 1 74 ? -18.793 6.277 21.818 1.00 80.25 74 LYS A C 1
ATOM 560 O O . LYS A 1 74 ? -19.349 5.184 21.790 1.00 80.25 74 LYS A O 1
ATOM 565 N N . LEU A 1 75 ? -17.636 6.525 21.215 1.00 84.56 75 LEU A N 1
ATOM 566 C CA . LEU A 1 75 ? -16.811 5.485 20.609 1.00 84.56 75 LEU A CA 1
ATOM 567 C C . LEU A 1 75 ? -15.904 4.872 21.678 1.00 84.56 75 LEU A C 1
ATOM 569 O O . LEU A 1 75 ? -15.367 5.594 22.521 1.00 84.56 75 LEU A O 1
ATOM 573 N N . SER A 1 76 ? -15.770 3.547 21.664 1.00 87.31 76 SER A N 1
ATOM 574 C CA . SER A 1 76 ? -14.922 2.826 22.611 1.00 87.31 76 SER A CA 1
ATOM 575 C C . SER A 1 76 ? -13.447 2.899 22.217 1.00 87.31 76 SER A C 1
ATOM 577 O O . SER A 1 76 ? -13.101 3.161 21.062 1.00 87.31 76 SER A O 1
ATOM 579 N N . MET A 1 77 ? -12.562 2.615 23.174 1.00 86.88 77 MET A N 1
ATOM 580 C CA . MET A 1 77 ? -11.132 2.506 22.884 1.00 86.88 77 MET A CA 1
ATOM 581 C C . MET A 1 77 ? -10.833 1.377 21.900 1.00 86.88 77 MET A C 1
ATOM 583 O O . MET A 1 77 ? -10.015 1.583 21.009 1.00 86.88 77 MET A O 1
ATOM 587 N N . ALA A 1 78 ? -11.521 0.231 21.976 1.00 86.31 78 ALA A N 1
ATOM 588 C CA . ALA A 1 78 ? -11.268 -0.823 20.999 1.00 86.31 78 ALA A CA 1
ATOM 589 C C . ALA A 1 78 ? -11.726 -0.432 19.594 1.00 86.31 78 ALA A C 1
ATOM 591 O O . ALA A 1 78 ? -11.066 -0.816 18.637 1.00 86.31 78 ALA A O 1
ATOM 592 N N . TYR A 1 79 ? -12.784 0.378 19.441 1.00 86.94 79 TYR A N 1
ATOM 593 C CA . TYR A 1 79 ? -13.150 0.923 18.130 1.00 86.94 79 TYR A CA 1
ATOM 594 C C . TYR A 1 79 ? -11.983 1.703 17.510 1.00 86.94 79 TYR A C 1
ATOM 596 O O . TYR A 1 79 ? -11.647 1.490 16.345 1.00 86.94 79 TYR A O 1
ATOM 604 N N . PHE A 1 80 ? -11.325 2.564 18.293 1.00 88.88 80 PHE A N 1
ATOM 605 C CA . PHE A 1 80 ? -10.142 3.290 17.833 1.00 88.88 80 PHE A CA 1
ATOM 606 C C . PHE A 1 80 ? -8.955 2.366 17.567 1.00 88.88 80 PHE A C 1
ATOM 608 O O . PHE A 1 80 ? -8.267 2.568 16.571 1.00 88.88 80 PHE A O 1
ATOM 615 N N . THR A 1 81 ? -8.748 1.330 18.383 1.00 88.81 81 THR A N 1
ATOM 616 C CA . THR A 1 81 ? -7.712 0.316 18.140 1.00 88.81 81 THR A CA 1
ATOM 617 C C . THR A 1 81 ? -7.940 -0.410 16.816 1.00 88.81 81 THR A C 1
ATOM 619 O O . THR A 1 81 ? -7.024 -0.483 16.005 1.00 88.81 81 THR A O 1
ATOM 622 N N . TYR A 1 82 ? -9.160 -0.883 16.540 1.00 87.50 82 TYR A N 1
ATOM 623 C CA . TYR A 1 82 ? -9.486 -1.534 15.269 1.00 87.50 82 TYR A CA 1
ATOM 624 C C . TYR A 1 82 ? -9.294 -0.595 14.079 1.00 87.50 82 TYR A C 1
ATOM 626 O O . TYR A 1 82 ? -8.730 -0.996 13.062 1.00 87.50 82 TYR A O 1
ATOM 634 N N . LEU A 1 83 ? -9.731 0.660 14.213 1.00 87.19 83 LEU A N 1
ATOM 635 C CA . LEU A 1 83 ? -9.570 1.674 13.178 1.00 87.19 83 LEU A CA 1
ATOM 636 C C . LEU A 1 83 ? -8.090 1.963 12.905 1.00 87.19 83 LEU A C 1
ATOM 638 O O . LEU A 1 83 ? -7.693 2.045 11.744 1.00 87.19 83 LEU A O 1
ATOM 642 N N . TYR A 1 84 ? -7.278 2.058 13.959 1.00 86.56 84 TYR A N 1
ATOM 643 C CA . TYR A 1 84 ? -5.835 2.249 13.872 1.00 86.56 84 TYR A CA 1
ATOM 644 C C . TYR A 1 84 ? -5.160 1.059 13.187 1.00 86.56 84 TYR A C 1
ATOM 646 O O . TYR A 1 84 ? -4.541 1.232 12.146 1.00 86.56 84 TYR A O 1
ATOM 654 N N . SER A 1 85 ? -5.351 -0.161 13.699 1.00 84.50 85 SER A N 1
ATOM 655 C CA . SER A 1 85 ? -4.736 -1.374 13.146 1.00 84.50 85 SER A CA 1
ATOM 656 C C . SER A 1 85 ? -5.096 -1.601 11.676 1.00 84.50 85 SER A C 1
ATOM 658 O O . SER A 1 85 ? -4.220 -1.897 10.867 1.00 84.50 85 SER A O 1
ATOM 660 N N . MET A 1 86 ? -6.371 -1.425 11.313 1.00 85.81 86 MET A N 1
ATOM 661 C CA . MET A 1 86 ? -6.835 -1.574 9.932 1.00 85.81 86 MET A CA 1
ATOM 662 C C . MET A 1 86 ? -6.181 -0.552 8.998 1.00 85.81 86 MET A C 1
ATOM 664 O O . MET A 1 86 ? -5.709 -0.907 7.921 1.00 85.81 86 MET A O 1
ATOM 668 N N . SER A 1 87 ? -6.116 0.713 9.410 1.00 78.50 87 SER A N 1
ATOM 669 C CA . SER A 1 87 ? -5.565 1.772 8.564 1.00 78.50 87 SER A CA 1
ATOM 670 C C . SER A 1 87 ? -4.043 1.760 8.483 1.00 78.50 87 SER A C 1
ATOM 672 O O . SER A 1 87 ? -3.491 2.137 7.453 1.00 78.50 87 SER A O 1
ATOM 674 N N . THR A 1 88 ? -3.366 1.256 9.515 1.00 77.75 88 THR A N 1
ATOM 675 C CA . THR A 1 88 ? -1.939 0.929 9.457 1.00 77.75 88 THR A CA 1
ATOM 676 C C . THR A 1 88 ? -1.668 -0.167 8.430 1.00 77.75 88 THR A C 1
ATOM 678 O O . THR A 1 88 ? -0.750 -0.022 7.633 1.00 77.75 88 THR A O 1
ATOM 681 N N . ALA A 1 89 ? -2.477 -1.231 8.399 1.00 73.38 89 ALA A N 1
ATOM 682 C CA . ALA A 1 89 ? -2.334 -2.282 7.391 1.00 73.38 89 ALA A CA 1
ATOM 683 C C . ALA A 1 89 ? -2.640 -1.768 5.973 1.00 73.38 89 ALA A C 1
ATOM 685 O O . ALA A 1 89 ? -1.970 -2.147 5.020 1.00 73.38 89 ALA A O 1
ATOM 686 N N . LEU A 1 90 ? -3.626 -0.878 5.824 1.00 71.81 90 LEU A N 1
ATOM 687 C CA . LEU A 1 90 ? -3.966 -0.264 4.538 1.00 71.81 90 LEU A CA 1
ATOM 688 C C . LEU A 1 90 ? -2.881 0.657 3.990 1.00 71.81 90 LEU A C 1
ATOM 690 O O . LEU A 1 90 ? -2.685 0.682 2.776 1.00 71.81 90 LEU A O 1
ATOM 694 N N . LEU A 1 91 ? -2.191 1.404 4.858 1.00 69.19 91 LEU A N 1
ATOM 695 C CA . LEU A 1 91 ? -1.082 2.273 4.459 1.00 69.19 91 LEU A CA 1
ATOM 696 C C . LEU A 1 91 ? -0.091 1.510 3.576 1.00 69.19 91 LEU A C 1
ATOM 698 O O . LEU A 1 91 ? 0.160 1.970 2.461 1.00 69.19 91 LEU A O 1
ATOM 702 N N . SER A 1 92 ? 0.274 0.292 4.002 1.00 61.97 92 SER A N 1
ATOM 703 C CA . SER A 1 92 ? 1.163 -0.639 3.291 1.00 61.97 92 SER A CA 1
ATOM 704 C C . SER A 1 92 ? 0.777 -0.929 1.840 1.00 61.97 92 SER A C 1
ATOM 706 O O . SER A 1 92 ? 1.646 -1.242 1.034 1.00 61.97 92 SER A O 1
ATOM 708 N N . PHE A 1 93 ? -0.502 -0.794 1.479 1.00 58.69 93 PHE A N 1
ATOM 709 C CA . PHE A 1 93 ? -1.001 -1.028 0.119 1.00 58.69 93 PHE A CA 1
ATOM 710 C C . PHE A 1 93 ? -1.258 0.253 -0.681 1.00 58.69 93 PHE A C 1
ATOM 712 O O . PHE A 1 93 ? -1.438 0.195 -1.896 1.00 58.69 93 PHE A O 1
ATOM 719 N N . THR A 1 94 ? -1.316 1.406 -0.017 1.00 59.12 94 THR A N 1
ATOM 720 C CA . THR A 1 94 ? -1.632 2.701 -0.649 1.00 59.12 94 THR A CA 1
ATOM 721 C C . THR A 1 94 ? -0.407 3.570 -0.922 1.00 59.12 94 THR A C 1
ATOM 723 O O . THR A 1 94 ? -0.522 4.593 -1.596 1.00 59.12 94 THR A O 1
ATOM 726 N N . SER A 1 95 ? 0.763 3.168 -0.428 1.00 57.22 95 SER A N 1
ATOM 727 C CA . SER A 1 95 ? 2.023 3.881 -0.618 1.00 57.22 95 SER A CA 1
ATOM 728 C C . SER A 1 95 ? 2.781 3.397 -1.858 1.00 57.22 95 SER A C 1
ATOM 730 O O . SER A 1 95 ? 2.987 2.201 -2.060 1.00 57.22 95 SER A O 1
ATOM 732 N N . TYR A 1 96 ? 3.277 4.349 -2.653 1.00 51.66 96 TYR A N 1
ATOM 733 C CA . TYR A 1 96 ? 4.186 4.098 -3.779 1.00 51.66 96 TYR A CA 1
ATOM 734 C C . TYR A 1 96 ? 5.624 3.779 -3.338 1.00 51.66 96 TYR A C 1
ATOM 736 O O . TYR A 1 96 ? 6.484 3.586 -4.177 1.00 51.66 96 TYR A O 1
ATOM 744 N N . ASP A 1 97 ? 5.938 3.712 -2.045 1.00 53.56 97 ASP A N 1
ATOM 745 C CA . ASP A 1 97 ? 7.255 3.237 -1.573 1.00 53.56 97 ASP A CA 1
ATOM 746 C C . ASP A 1 97 ? 7.144 1.869 -0.866 1.00 53.56 97 ASP A C 1
ATOM 748 O O . ASP A 1 97 ? 8.126 1.344 -0.341 1.00 53.56 97 ASP A O 1
ATOM 752 N N . GLU A 1 98 ? 5.944 1.269 -0.849 1.00 56.91 98 GLU A N 1
ATOM 753 C CA . GLU A 1 98 ? 5.654 0.008 -0.157 1.00 56.91 98 GLU A CA 1
ATOM 754 C C . GLU A 1 98 ? 5.291 -1.129 -1.120 1.00 56.91 98 GLU A C 1
ATOM 756 O O . GLU A 1 98 ? 4.951 -0.951 -2.291 1.00 56.91 98 GLU A O 1
ATOM 761 N N . PHE A 1 99 ? 5.455 -2.347 -0.622 1.00 49.31 99 PHE A N 1
ATOM 762 C CA . PHE A 1 99 ? 5.254 -3.576 -1.366 1.00 49.31 99 PHE A CA 1
ATOM 763 C C . PHE A 1 99 ? 3.745 -3.865 -1.572 1.00 49.31 99 PHE A C 1
ATOM 765 O O . PHE A 1 99 ? 3.010 -3.791 -0.592 1.00 49.31 99 PHE A O 1
ATOM 772 N N . PRO A 1 100 ? 3.249 -4.248 -2.776 1.00 49.59 100 PRO A N 1
ATOM 773 C CA . PRO A 1 100 ? 3.978 -4.563 -4.012 1.00 49.59 100 PRO A CA 1
ATOM 774 C C . PRO A 1 100 ? 4.101 -3.408 -5.016 1.00 49.59 100 PRO A C 1
ATOM 776 O O . PRO A 1 100 ? 4.753 -3.586 -6.039 1.00 49.59 100 PRO A O 1
ATOM 779 N N . ILE A 1 101 ? 3.442 -2.268 -4.806 1.00 50.94 101 ILE A N 1
ATOM 780 C CA . ILE A 1 101 ? 3.265 -1.259 -5.867 1.00 50.94 101 ILE A CA 1
ATOM 781 C C . ILE A 1 101 ? 4.521 -0.395 -6.035 1.00 50.94 101 ILE A C 1
ATOM 783 O O . ILE A 1 101 ? 4.915 -0.088 -7.156 1.00 50.94 101 ILE A O 1
ATOM 787 N N . GLY A 1 102 ? 5.170 -0.050 -4.927 1.00 54.22 102 GLY A N 1
ATOM 788 C CA . GLY A 1 102 ? 6.215 0.958 -4.874 1.00 54.22 102 GLY A CA 1
ATOM 789 C C . GLY A 1 102 ? 7.656 0.492 -5.016 1.00 54.22 102 GLY A C 1
ATOM 790 O O . GLY A 1 102 ? 8.454 1.085 -5.730 1.00 54.22 102 GLY A O 1
ATOM 791 N N . ARG A 1 103 ? 7.986 -0.615 -4.345 1.00 55.69 103 ARG A N 1
ATOM 792 C CA . ARG A 1 103 ? 9.286 -1.313 -4.449 1.00 55.69 103 ARG A CA 1
ATOM 793 C C . ARG A 1 103 ? 9.151 -2.740 -4.963 1.00 55.69 103 ARG A C 1
ATOM 795 O O . ARG A 1 103 ? 10.047 -3.561 -4.784 1.00 55.69 103 ARG A O 1
ATOM 802 N N . GLY A 1 104 ? 7.987 -3.066 -5.512 1.00 63.03 104 GLY A N 1
ATOM 803 C CA . GLY A 1 104 ? 7.710 -4.381 -6.064 1.00 63.03 104 GLY A CA 1
ATOM 804 C C . GLY A 1 104 ? 7.693 -4.365 -7.584 1.00 63.03 104 GLY A C 1
ATOM 805 O O . GLY A 1 104 ? 8.200 -3.456 -8.243 1.00 63.03 104 GLY A O 1
ATOM 806 N N . LEU A 1 105 ? 7.121 -5.423 -8.142 1.00 65.94 105 LEU A N 1
ATOM 807 C CA . LEU A 1 105 ? 7.198 -5.739 -9.561 1.00 65.94 105 LEU A CA 1
ATOM 808 C C . LEU A 1 105 ? 6.806 -4.592 -10.527 1.00 65.94 105 LEU A C 1
ATOM 810 O O . LEU A 1 105 ? 7.519 -4.415 -11.513 1.00 65.94 105 LEU A O 1
ATOM 814 N N . PRO A 1 106 ? 5.759 -3.779 -10.274 1.00 69.81 106 PRO A N 1
ATOM 815 C CA . PRO A 1 106 ? 5.374 -2.678 -11.163 1.00 69.81 106 PRO A CA 1
ATOM 816 C C . PRO A 1 106 ? 6.434 -1.577 -11.295 1.00 69.81 106 PRO A C 1
ATOM 818 O O . PRO A 1 106 ? 6.622 -1.044 -12.387 1.00 69.81 106 PRO A O 1
ATOM 821 N N . HIS A 1 107 ? 7.160 -1.261 -10.219 1.00 71.88 107 HIS A N 1
ATOM 822 C CA . HIS A 1 107 ? 8.230 -0.263 -10.267 1.00 71.88 107 HIS A CA 1
ATOM 823 C C . HIS A 1 107 ? 9.426 -0.779 -11.069 1.00 71.88 107 HIS A C 1
ATOM 825 O O . HIS A 1 107 ? 9.926 -0.089 -11.949 1.00 71.88 107 HIS A O 1
ATOM 831 N N . PHE A 1 108 ? 9.810 -2.043 -10.867 1.00 73.06 108 PHE A N 1
ATOM 832 C CA . PHE A 1 108 ? 10.867 -2.651 -11.675 1.00 73.06 108 PHE A CA 1
ATOM 833 C C . PHE A 1 108 ? 10.486 -2.761 -13.158 1.00 73.06 108 PHE A C 1
ATOM 835 O O . PHE A 1 108 ? 11.354 -2.640 -14.015 1.00 73.06 108 PHE A O 1
ATOM 842 N N . ILE A 1 109 ? 9.201 -2.966 -13.468 1.00 76.25 109 ILE A N 1
ATOM 843 C CA . ILE A 1 109 ? 8.664 -2.919 -14.836 1.00 76.25 109 ILE A CA 1
ATOM 844 C C . ILE A 1 109 ? 8.828 -1.529 -15.443 1.00 76.25 109 ILE A C 1
ATOM 846 O O . ILE A 1 109 ? 9.324 -1.408 -16.561 1.00 76.25 109 ILE A O 1
ATOM 850 N N . TYR A 1 110 ? 8.440 -0.490 -14.703 1.00 74.88 110 TYR A N 1
ATOM 851 C CA . TYR A 1 110 ? 8.622 0.892 -15.129 1.00 74.88 110 TYR A CA 1
ATOM 852 C C . TYR A 1 110 ? 10.102 1.202 -15.375 1.00 74.88 110 TYR A C 1
ATOM 854 O O . TYR A 1 110 ? 10.450 1.737 -16.430 1.00 74.88 110 TYR A O 1
ATOM 862 N N . ASP A 1 111 ? 10.975 0.812 -14.446 1.00 76.56 111 ASP A N 1
ATOM 863 C CA . ASP A 1 111 ? 12.403 1.088 -14.547 1.00 76.56 111 ASP A CA 1
ATOM 864 C C . ASP A 1 111 ? 13.039 0.407 -15.753 1.00 76.56 111 ASP A C 1
ATOM 866 O O . ASP A 1 111 ? 13.869 0.995 -16.445 1.00 76.56 111 ASP A O 1
ATOM 870 N N . ARG A 1 112 ? 12.601 -0.822 -16.035 1.00 79.06 112 ARG A N 1
ATOM 871 C CA . ARG A 1 112 ? 13.096 -1.634 -17.143 1.00 79.06 112 ARG A CA 1
ATOM 872 C C . ARG A 1 112 ? 12.835 -1.013 -18.514 1.00 79.06 112 ARG A C 1
ATOM 874 O O . ARG A 1 112 ? 13.585 -1.299 -19.443 1.00 79.06 112 ARG A O 1
ATOM 881 N N . VAL A 1 113 ? 11.780 -0.209 -18.633 1.00 80.56 113 VAL A N 1
ATOM 882 C CA . VAL A 1 113 ? 11.388 0.474 -19.874 1.00 80.56 113 VAL A CA 1
ATOM 883 C C . VAL A 1 113 ? 11.993 1.877 -19.955 1.00 80.56 113 VAL A C 1
ATOM 885 O O . VAL A 1 113 ? 12.385 2.315 -21.030 1.00 80.56 113 VAL A O 1
ATOM 888 N N . ASN A 1 114 ? 12.085 2.591 -18.829 1.00 79.56 114 ASN A N 1
ATOM 889 C CA . ASN A 1 114 ? 12.409 4.021 -18.831 1.00 79.56 114 ASN A CA 1
ATOM 890 C C . ASN A 1 114 ? 13.875 4.348 -18.517 1.00 79.56 114 ASN A C 1
ATOM 892 O O . ASN A 1 114 ? 14.312 5.466 -18.795 1.00 79.56 114 ASN A O 1
ATOM 896 N N . PHE A 1 115 ? 14.645 3.414 -17.953 1.00 77.88 115 PHE A N 1
ATOM 897 C CA . PHE A 1 115 ? 16.047 3.642 -17.604 1.00 77.88 115 PHE A CA 1
ATOM 898 C C . PHE A 1 115 ? 16.982 2.655 -18.296 1.00 77.88 115 PHE A C 1
ATOM 900 O O . PHE A 1 115 ? 16.656 1.491 -18.529 1.00 77.88 115 PHE A O 1
ATOM 907 N N . ALA A 1 116 ? 18.190 3.134 -18.600 1.00 75.56 116 ALA A N 1
ATOM 908 C CA . ALA A 1 116 ? 19.232 2.292 -19.162 1.00 75.56 116 ALA A CA 1
ATOM 909 C C . ALA A 1 116 ? 19.647 1.199 -18.146 1.00 75.56 116 ALA A C 1
ATOM 911 O O . ALA A 1 116 ? 19.764 1.499 -16.949 1.00 75.56 116 ALA A O 1
ATOM 912 N N . PRO A 1 117 ? 19.892 -0.051 -18.592 1.00 71.69 117 PRO A N 1
ATOM 913 C CA . PRO A 1 117 ? 20.269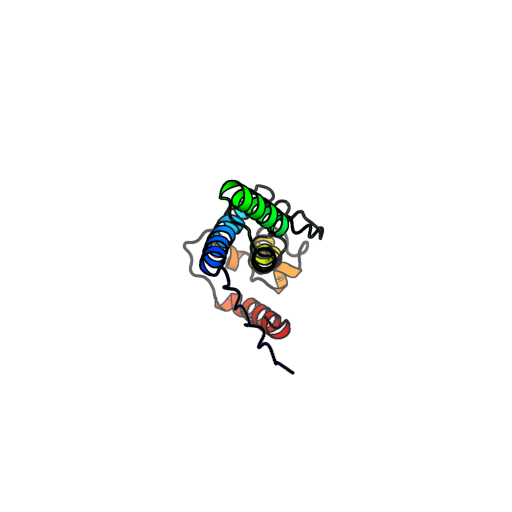 -1.178 -17.730 1.00 71.69 117 PRO A CA 1
ATOM 914 C C . PRO A 1 117 ? 21.439 -0.892 -16.778 1.00 71.69 117 PRO A C 1
ATOM 916 O O . PRO A 1 117 ? 21.488 -1.426 -15.672 1.00 71.69 117 PRO A O 1
ATOM 919 N N . GLU A 1 118 ? 22.371 -0.037 -17.197 1.00 77.00 118 GLU A N 1
ATOM 920 C CA . GLU A 1 118 ? 23.578 0.329 -16.457 1.00 77.00 118 GLU A CA 1
ATOM 921 C C . GLU A 1 118 ? 23.292 1.289 -15.293 1.00 77.00 118 GLU A C 1
ATOM 923 O O . GLU A 1 118 ? 24.077 1.366 -14.349 1.00 77.00 118 GLU A O 1
ATOM 928 N N . VAL A 1 119 ? 22.173 2.019 -15.347 1.00 72.56 119 VAL A N 1
ATOM 929 C CA . VAL A 1 119 ? 21.776 3.010 -14.335 1.00 72.56 119 VAL A CA 1
ATOM 930 C C . VAL A 1 119 ? 21.009 2.344 -13.192 1.00 72.56 119 VAL A C 1
ATOM 932 O O . VAL A 1 119 ? 21.230 2.673 -12.027 1.00 72.56 119 VAL A O 1
ATOM 935 N N . LEU A 1 120 ? 20.134 1.382 -13.506 1.00 68.81 120 LEU A N 1
ATOM 936 C CA . LEU A 1 120 ? 19.314 0.655 -12.528 1.00 68.81 120 LEU A CA 1
ATOM 937 C C . LEU A 1 120 ? 19.377 -0.865 -12.764 1.00 68.81 120 LEU A C 1
ATOM 939 O O . LEU A 1 120 ? 18.393 -1.475 -13.198 1.00 68.81 120 LEU A O 1
ATOM 943 N N . PRO A 1 121 ? 20.505 -1.515 -12.420 1.00 69.56 121 PRO A N 1
ATOM 944 C CA . PRO A 1 121 ? 20.743 -2.926 -12.730 1.00 69.56 121 PRO A CA 1
ATOM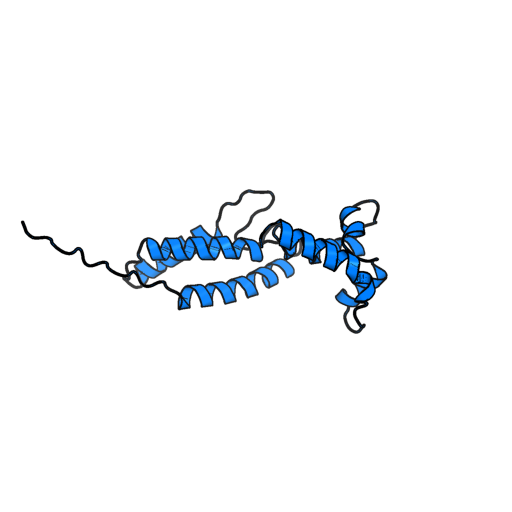 945 C C . PRO A 1 121 ? 19.784 -3.877 -12.003 1.00 69.56 121 PRO A C 1
ATOM 947 O O . PRO A 1 121 ? 19.517 -4.972 -12.489 1.00 69.56 121 PRO A O 1
ATOM 950 N N . TRP A 1 122 ? 19.206 -3.466 -10.872 1.00 66.81 122 TRP A N 1
ATOM 951 C CA . TRP A 1 122 ? 18.252 -4.282 -10.114 1.00 66.81 122 TRP A CA 1
ATOM 952 C C . TRP A 1 122 ? 16.990 -4.631 -10.914 1.00 66.81 122 TRP A C 1
ATOM 954 O O . TRP A 1 122 ? 16.519 -5.765 -10.840 1.00 66.81 122 TRP A O 1
ATOM 964 N N . SER A 1 123 ? 16.489 -3.701 -11.735 1.00 68.56 123 SER A N 1
ATOM 965 C CA . SER A 1 123 ? 15.343 -3.953 -12.624 1.00 68.56 123 SER A CA 1
ATOM 966 C C . SER A 1 123 ? 15.651 -5.041 -13.660 1.00 68.56 123 SER A C 1
ATOM 968 O O . SER A 1 123 ? 14.795 -5.854 -13.991 1.00 68.56 123 SER A O 1
ATOM 970 N N . THR A 1 124 ? 16.905 -5.120 -14.108 1.00 72.75 124 THR A N 1
ATOM 971 C CA . THR A 1 124 ? 17.364 -6.053 -15.146 1.00 72.75 124 THR A CA 1
ATOM 972 C C . THR A 1 124 ? 17.479 -7.498 -14.660 1.00 72.75 124 THR A C 1
ATOM 974 O O . THR A 1 124 ? 17.411 -8.420 -15.468 1.00 72.75 124 THR A O 1
ATOM 977 N N . LEU A 1 125 ? 17.635 -7.697 -13.345 1.00 74.19 125 LEU A N 1
ATOM 978 C CA . LEU A 1 125 ? 17.704 -9.018 -12.715 1.00 74.19 125 LEU A CA 1
ATOM 979 C C . LEU A 1 125 ? 16.315 -9.609 -12.481 1.00 74.19 125 LEU A C 1
ATOM 981 O O . LEU A 1 125 ? 16.132 -10.823 -12.526 1.00 74.19 125 LEU A O 1
ATOM 985 N N . LEU A 1 126 ? 15.353 -8.739 -12.176 1.00 75.69 126 LEU A N 1
ATOM 986 C CA . LEU A 1 126 ? 14.047 -9.128 -11.659 1.00 75.69 126 LEU A CA 1
ATOM 987 C C . LEU A 1 126 ? 12.929 -8.969 -12.681 1.00 75.69 126 LEU A C 1
ATOM 989 O O . LEU A 1 126 ? 11.814 -9.402 -12.402 1.00 75.69 126 LEU A O 1
ATOM 993 N N . VAL A 1 127 ? 13.191 -8.374 -13.846 1.00 80.00 127 VAL A N 1
ATOM 994 C CA . VAL A 1 127 ? 12.197 -8.139 -14.898 1.00 80.00 127 VAL A CA 1
ATOM 995 C C . VAL A 1 127 ? 12.777 -8.499 -16.273 1.00 80.00 127 VAL A C 1
ATOM 997 O O . VAL A 1 127 ? 13.948 -8.203 -16.540 1.00 80.00 127 VAL A O 1
ATOM 1000 N N . PRO A 1 128 ? 11.982 -9.118 -17.171 1.00 83.88 128 PRO A N 1
ATOM 1001 C CA . PRO A 1 128 ? 12.416 -9.448 -18.529 1.00 83.88 128 PRO A CA 1
ATOM 1002 C C . PRO A 1 128 ? 12.874 -8.220 -19.342 1.00 83.88 128 PRO A C 1
ATOM 1004 O O . PRO A 1 128 ? 12.669 -7.084 -18.923 1.00 83.88 128 PRO A O 1
ATOM 1007 N N . PRO A 1 129 ? 13.521 -8.399 -20.507 1.00 86.38 129 PRO A N 1
ATOM 1008 C CA . PRO A 1 129 ? 13.888 -7.295 -21.402 1.00 86.38 129 PRO A CA 1
ATOM 1009 C C . PRO A 1 129 ? 12.718 -6.360 -21.746 1.00 86.38 129 PRO A C 1
ATOM 1011 O O . PRO A 1 129 ? 11.576 -6.808 -21.810 1.00 86.38 129 PRO A O 1
ATOM 1014 N N . ALA A 1 130 ? 13.003 -5.074 -21.986 1.00 84.31 130 ALA A N 1
ATOM 1015 C CA . ALA A 1 130 ? 11.986 -4.043 -22.238 1.00 84.31 130 ALA A CA 1
ATOM 1016 C C . ALA A 1 130 ? 10.995 -4.441 -23.347 1.00 84.31 130 ALA A C 1
ATOM 1018 O O . ALA A 1 130 ? 9.792 -4.316 -23.165 1.00 84.31 130 ALA A O 1
ATOM 1019 N N . GLU A 1 131 ? 11.484 -5.056 -24.424 1.00 86.19 131 GLU A N 1
ATOM 1020 C CA . GLU A 1 131 ? 10.688 -5.591 -25.543 1.00 86.19 131 GLU A CA 1
ATOM 1021 C C . GLU A 1 131 ? 9.615 -6.626 -25.140 1.00 86.19 131 GLU A C 1
ATOM 1023 O O . GLU A 1 131 ? 8.605 -6.788 -25.822 1.00 86.19 131 GLU A O 1
ATOM 1028 N N . VAL A 1 132 ? 9.809 -7.327 -24.020 1.00 86.12 132 VAL A N 1
ATOM 1029 C CA . VAL A 1 132 ? 8.852 -8.293 -23.457 1.00 86.12 132 VAL A CA 1
ATOM 1030 C C . VAL A 1 132 ? 7.803 -7.585 -22.591 1.00 86.12 132 VAL A C 1
ATOM 1032 O O . VAL A 1 132 ? 6.677 -8.064 -22.453 1.00 86.12 132 VAL A O 1
ATOM 1035 N N . VAL A 1 133 ? 8.177 -6.457 -21.989 1.00 81.44 133 VAL A N 1
ATOM 1036 C CA . VAL A 1 133 ? 7.417 -5.755 -20.949 1.00 81.44 133 VAL A CA 1
ATOM 1037 C C . VAL A 1 133 ? 6.582 -4.610 -21.526 1.00 81.44 133 VAL A C 1
ATOM 1039 O O . VAL A 1 133 ? 5.437 -4.431 -21.123 1.00 81.44 133 VAL A O 1
ATOM 1042 N N . GLU A 1 134 ? 7.107 -3.866 -22.499 1.00 78.88 134 GLU A N 1
ATOM 1043 C CA . GLU A 1 134 ? 6.415 -2.764 -23.182 1.00 78.88 134 GLU A CA 1
ATOM 1044 C C . GLU A 1 134 ? 5.017 -3.140 -23.703 1.00 78.88 134 GLU A C 1
ATOM 1046 O O . GLU A 1 134 ? 4.081 -2.365 -23.477 1.00 78.88 134 GLU A O 1
ATOM 1051 N N . PRO A 1 135 ? 4.797 -4.327 -24.312 1.00 76.62 135 PRO A N 1
ATOM 1052 C CA . PRO A 1 135 ? 3.471 -4.713 -24.789 1.00 76.62 135 PRO A CA 1
ATOM 1053 C C . PRO A 1 135 ? 2.443 -4.917 -23.666 1.00 76.62 135 PRO A C 1
ATOM 1055 O O . PRO A 1 135 ? 1.238 -4.867 -23.907 1.00 76.62 135 PRO A O 1
ATOM 1058 N N . MET A 1 136 ? 2.894 -5.129 -22.424 1.00 68.81 136 MET A N 1
ATOM 1059 C CA . MET A 1 136 ? 2.008 -5.195 -21.256 1.00 68.81 136 MET A CA 1
ATOM 1060 C C . MET A 1 136 ? 1.503 -3.815 -20.837 1.00 68.81 136 MET A C 1
ATOM 1062 O O . MET A 1 136 ? 0.441 -3.720 -20.227 1.00 68.81 136 MET A O 1
ATOM 1066 N N . ILE A 1 137 ? 2.254 -2.760 -21.160 1.00 66.12 137 ILE A N 1
ATOM 1067 C CA . ILE A 1 137 ? 1.900 -1.371 -20.855 1.00 66.12 137 ILE A CA 1
ATOM 1068 C C . ILE A 1 137 ? 0.946 -0.830 -21.921 1.00 66.12 137 ILE A C 1
ATOM 1070 O O . ILE A 1 137 ? -0.058 -0.204 -21.592 1.00 66.12 137 ILE A O 1
ATOM 1074 N N . SER A 1 138 ? 1.241 -1.083 -23.199 1.00 70.44 138 SER A N 1
ATOM 1075 C CA . SER A 1 138 ? 0.405 -0.634 -24.319 1.00 70.44 138 SER A CA 1
ATOM 1076 C C . SER A 1 138 ? -0.865 -1.473 -24.501 1.00 70.44 138 SER A C 1
ATOM 1078 O O . SER A 1 138 ? -1.854 -0.979 -25.045 1.00 70.44 138 SER A O 1
ATOM 1080 N N . GLY A 1 139 ? -0.863 -2.716 -24.012 1.00 63.22 139 GLY A N 1
ATOM 1081 C CA . GLY A 1 139 ? -1.954 -3.663 -24.206 1.00 63.22 139 GLY A CA 1
ATOM 1082 C C . GLY A 1 139 ? -2.054 -4.153 -25.656 1.00 63.22 139 GLY A C 1
ATOM 1083 O O . GLY A 1 139 ? -1.348 -3.709 -26.556 1.00 63.22 139 GLY A O 1
ATOM 1084 N N . GLY A 1 140 ? -2.940 -5.120 -25.901 1.00 69.38 140 GLY A N 1
ATOM 1085 C CA . GLY A 1 140 ? -3.207 -5.621 -27.258 1.00 69.38 140 GLY A CA 1
ATOM 1086 C C . GLY A 1 140 ? -2.235 -6.685 -27.783 1.00 69.38 140 GLY A C 1
ATOM 1087 O O . GLY A 1 140 ? -2.444 -7.185 -28.886 1.00 69.38 140 GLY A O 1
ATOM 1088 N N . ALA A 1 141 ? -1.236 -7.096 -26.996 1.00 78.06 141 ALA A N 1
ATOM 1089 C CA . ALA A 1 141 ? -0.357 -8.222 -27.310 1.00 78.06 141 ALA A CA 1
ATOM 1090 C C . ALA A 1 141 ? -0.413 -9.310 -26.217 1.00 78.06 141 ALA A C 1
ATOM 1092 O O . ALA A 1 141 ? -0.573 -8.988 -25.036 1.00 78.06 141 ALA A O 1
ATOM 1093 N N . PRO A 1 142 ? -0.264 -10.601 -26.572 1.00 78.25 142 PRO A N 1
ATOM 1094 C CA . PRO A 1 142 ? -0.142 -11.670 -25.588 1.00 78.25 142 PRO A CA 1
ATOM 1095 C C . PRO A 1 142 ? 1.102 -11.493 -24.712 1.00 78.25 142 PRO A C 1
ATOM 1097 O O . PRO A 1 142 ? 2.196 -11.225 -25.209 1.00 78.25 142 PRO A O 1
ATOM 1100 N N . VAL A 1 143 ? 0.946 -11.716 -23.407 1.00 78.69 143 VAL A N 1
ATOM 1101 C CA . VAL A 1 143 ? 2.071 -11.711 -22.465 1.00 78.69 143 VAL A CA 1
ATOM 1102 C C . VAL A 1 143 ? 2.954 -12.936 -22.716 1.00 78.69 143 VAL A C 1
ATOM 1104 O O . VAL A 1 143 ? 2.479 -14.073 -22.693 1.00 78.69 143 VAL A O 1
ATOM 1107 N N . GLN A 1 144 ? 4.255 -12.721 -22.916 1.00 83.69 144 GLN A N 1
ATOM 1108 C CA . GLN A 1 144 ? 5.232 -13.798 -23.107 1.00 83.69 144 GLN A CA 1
ATOM 1109 C C . GLN A 1 144 ? 5.620 -14.450 -21.770 1.00 83.69 144 GLN A C 1
ATOM 1111 O O . GLN A 1 144 ? 6.742 -14.299 -21.292 1.00 83.69 144 GLN A O 1
ATOM 1116 N N . TRP A 1 145 ? 4.701 -15.194 -21.152 1.00 81.38 145 TRP A N 1
ATOM 1117 C CA . TRP A 1 145 ? 4.869 -15.766 -19.807 1.00 81.38 145 TRP A CA 1
ATOM 1118 C C . TRP A 1 145 ? 6.159 -16.572 -19.591 1.00 81.38 145 TRP A C 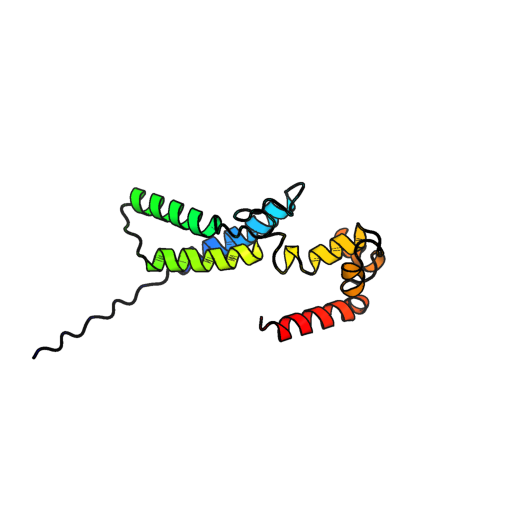1
ATOM 1120 O O . TRP A 1 145 ? 6.694 -16.575 -18.486 1.00 81.38 145 TRP A O 1
ATOM 1130 N N . GLY A 1 146 ? 6.702 -17.208 -20.635 1.00 84.81 146 GLY A N 1
ATOM 1131 C CA . GLY A 1 146 ? 7.974 -17.934 -20.548 1.00 84.81 146 GLY A CA 1
ATOM 1132 C C . GLY A 1 146 ? 9.158 -17.045 -20.153 1.00 84.81 146 GLY A C 1
ATOM 1133 O O . GLY A 1 146 ? 9.987 -17.453 -19.345 1.00 84.81 146 GLY A O 1
ATOM 1134 N N . ALA A 1 147 ? 9.202 -15.804 -20.643 1.00 85.38 147 ALA A N 1
ATOM 1135 C CA . ALA A 1 147 ? 10.242 -14.844 -20.280 1.00 85.38 147 ALA A CA 1
ATOM 1136 C C . ALA A 1 147 ? 10.118 -14.365 -18.822 1.00 85.38 147 ALA A C 1
ATOM 1138 O O . ALA A 1 147 ? 11.107 -13.954 -18.226 1.00 85.38 147 ALA A O 1
ATOM 1139 N N . TRP A 1 148 ? 8.921 -14.464 -18.232 1.00 81.00 148 TRP A N 1
ATOM 1140 C CA . TRP A 1 148 ? 8.621 -14.056 -16.856 1.00 81.00 148 TRP A CA 1
ATOM 1141 C C . TRP A 1 148 ? 8.927 -15.124 -15.805 1.00 81.00 148 TRP A C 1
ATOM 1143 O O . TRP A 1 148 ? 8.873 -14.830 -14.612 1.00 81.00 148 TRP A O 1
ATOM 1153 N N . LEU A 1 149 ? 9.265 -16.351 -16.210 1.00 83.50 149 LEU A N 1
ATOM 1154 C CA . LEU A 1 149 ? 9.548 -17.447 -15.280 1.00 83.50 149 LEU A CA 1
ATOM 1155 C C . LEU A 1 149 ? 10.614 -17.097 -14.222 1.00 83.50 149 LEU A C 1
ATOM 1157 O O . LEU A 1 149 ? 10.346 -17.339 -13.044 1.00 83.50 149 LEU A O 1
ATOM 1161 N N . PRO A 1 150 ? 11.773 -16.489 -14.557 1.00 81.19 150 PRO A N 1
ATOM 1162 C CA . PRO A 1 150 ? 12.780 -16.132 -13.553 1.00 81.19 150 PRO A CA 1
ATOM 1163 C C . PRO A 1 150 ? 12.251 -15.133 -12.519 1.00 81.19 150 PRO A C 1
ATOM 1165 O O . PRO A 1 150 ? 12.435 -15.318 -11.318 1.00 81.19 150 PRO A O 1
ATOM 1168 N N . THR A 1 151 ? 11.523 -14.117 -12.987 1.00 79.81 151 THR A N 1
ATOM 1169 C CA . THR A 1 151 ? 10.845 -13.123 -12.152 1.00 79.81 151 THR A CA 1
ATOM 1170 C C . THR A 1 151 ? 9.844 -13.781 -11.206 1.00 79.81 151 THR A C 1
ATOM 1172 O O . THR A 1 151 ? 9.871 -13.524 -10.005 1.00 79.81 151 THR A O 1
ATOM 1175 N N . MET A 1 152 ? 8.982 -14.659 -11.724 1.00 78.38 152 MET A N 1
ATOM 1176 C CA . MET A 1 152 ? 7.976 -15.369 -10.928 1.00 78.38 152 MET A CA 1
ATOM 1177 C C . MET A 1 152 ? 8.611 -16.256 -9.858 1.00 78.38 152 MET A C 1
ATOM 1179 O O . MET A 1 152 ? 8.157 -16.253 -8.716 1.00 78.38 152 MET A O 1
ATOM 1183 N N . ILE A 1 153 ? 9.671 -16.988 -10.211 1.00 81.06 153 ILE A N 1
ATOM 1184 C CA . ILE A 1 153 ? 10.402 -17.852 -9.279 1.00 81.06 153 ILE A CA 1
ATOM 1185 C C . ILE A 1 153 ? 11.049 -17.013 -8.178 1.00 81.06 153 ILE A C 1
ATOM 1187 O O . ILE A 1 153 ? 10.888 -17.330 -7.001 1.00 81.06 153 ILE A O 1
ATOM 1191 N N . TRP A 1 154 ? 11.740 -15.928 -8.537 1.00 78.69 154 TRP A N 1
ATOM 1192 C CA . TRP A 1 154 ? 12.387 -15.053 -7.562 1.00 78.69 154 TRP A CA 1
ATOM 1193 C C . TRP A 1 154 ? 11.387 -14.463 -6.569 1.00 78.69 154 TRP A C 1
ATOM 1195 O O . TRP A 1 154 ? 11.557 -14.619 -5.361 1.00 78.69 154 TRP A O 1
ATOM 1205 N N . TRP A 1 155 ? 10.326 -13.822 -7.068 1.00 72.06 155 TRP A N 1
ATOM 1206 C CA . TRP A 1 155 ? 9.311 -13.227 -6.204 1.00 72.06 155 TRP A CA 1
ATOM 1207 C C . TRP A 1 155 ? 8.597 -14.288 -5.370 1.00 72.06 155 TRP A C 1
ATOM 1209 O O . TRP A 1 155 ? 8.411 -14.077 -4.177 1.00 72.06 155 TRP A O 1
ATOM 1219 N N . GLY A 1 156 ? 8.275 -15.449 -5.947 1.00 68.00 156 GLY A N 1
ATOM 1220 C CA . GLY A 1 156 ? 7.670 -16.565 -5.218 1.00 68.00 156 GLY A CA 1
ATOM 1221 C C . GLY A 1 156 ? 8.532 -17.055 -4.051 1.00 68.00 156 GLY A C 1
ATOM 1222 O O . GLY A 1 156 ? 8.023 -17.229 -2.945 1.00 68.00 156 GLY A O 1
ATOM 1223 N N . ILE A 1 157 ? 9.843 -17.213 -4.264 1.00 76.06 157 ILE A N 1
ATOM 1224 C CA . ILE A 1 157 ? 10.791 -17.588 -3.203 1.00 76.06 157 ILE A CA 1
ATOM 1225 C C . ILE A 1 157 ? 10.910 -16.474 -2.163 1.00 76.06 157 ILE A C 1
ATOM 1227 O O . ILE A 1 157 ? 10.877 -16.753 -0.967 1.00 76.06 157 ILE A O 1
ATOM 1231 N N . PHE A 1 158 ? 11.035 -15.220 -2.601 1.00 70.75 158 PHE A N 1
ATOM 1232 C CA . PHE A 1 158 ? 11.152 -14.068 -1.710 1.00 70.75 158 PHE A CA 1
ATOM 1233 C C . PHE A 1 158 ? 9.947 -13.961 -0.771 1.00 70.75 158 PHE A C 1
ATOM 1235 O O . PHE A 1 158 ? 10.113 -13.837 0.439 1.00 70.75 158 PHE A O 1
ATOM 1242 N N . PHE A 1 159 ? 8.736 -14.096 -1.308 1.00 64.69 159 PHE A N 1
ATOM 1243 C CA . PHE A 1 159 ? 7.512 -14.090 -0.517 1.00 64.69 159 PHE A CA 1
ATOM 1244 C C . PHE A 1 159 ? 7.449 -15.223 0.498 1.00 64.69 159 PHE A C 1
ATOM 1246 O O . PHE A 1 159 ? 7.187 -14.971 1.674 1.00 64.69 159 PHE A O 1
ATOM 1253 N N . ALA A 1 160 ? 7.753 -16.446 0.058 1.00 65.25 160 ALA A N 1
ATOM 1254 C CA . ALA A 1 160 ? 7.783 -17.609 0.935 1.00 65.25 160 ALA A CA 1
ATOM 1255 C C . ALA A 1 160 ? 8.826 -17.453 2.058 1.00 65.25 160 ALA A C 1
ATOM 1257 O O . ALA A 1 160 ? 8.576 -17.847 3.194 1.00 65.25 160 ALA A O 1
ATOM 1258 N N . ALA A 1 161 ? 9.981 -16.847 1.762 1.00 62.69 161 ALA A N 1
ATOM 1259 C CA . ALA A 1 161 ? 11.048 -16.607 2.731 1.00 62.69 161 ALA A CA 1
ATOM 1260 C C . ALA A 1 161 ? 10.723 -15.476 3.722 1.00 62.69 161 ALA A C 1
ATOM 1262 O O . ALA A 1 161 ? 11.120 -15.546 4.884 1.00 62.69 161 ALA A O 1
ATOM 1263 N N . CYS A 1 162 ? 10.003 -14.442 3.283 1.00 59.00 162 CYS A N 1
ATOM 1264 C CA . CYS A 1 162 ? 9.588 -13.327 4.133 1.00 59.00 162 CYS A CA 1
ATOM 1265 C C . CYS A 1 162 ? 8.371 -13.641 5.020 1.00 59.00 162 CYS A C 1
ATOM 1267 O O . CYS A 1 162 ? 8.054 -12.838 5.895 1.00 59.00 162 CYS A O 1
ATOM 1269 N N . GLY A 1 163 ? 7.725 -14.798 4.838 1.00 45.12 163 GLY A N 1
ATOM 1270 C CA . GLY A 1 163 ? 6.613 -15.245 5.680 1.00 45.12 163 GLY A CA 1
ATOM 1271 C C . GLY A 1 163 ? 5.306 -14.483 5.450 1.00 45.12 163 GLY A C 1
ATOM 1272 O O . GLY A 1 163 ? 4.535 -14.325 6.397 1.00 45.12 163 GLY A O 1
ATOM 1273 N N . PHE A 1 164 ? 5.090 -13.994 4.224 1.00 46.72 164 PHE A N 1
ATOM 1274 C CA . PHE A 1 164 ? 3.799 -13.459 3.778 1.00 46.72 164 PHE A CA 1
ATOM 1275 C C . PHE A 1 164 ? 2.818 -14.576 3.408 1.00 46.72 164 PHE A C 1
ATOM 1277 O O . PHE A 1 164 ? 3.279 -15.636 2.924 1.00 46.72 164 PHE A O 1
#

Radius of gyration: 21.81 Å; chains: 1; bounding box: 48×33×77 Å

Sequence (164 aa):
MGTEKSEVAVERIPWVQILVLTVLISFLGPVYTCMQPNGAWYAIGSIACKLVVMVLPLLLIIIASLFGKLSGRKLSMAYFTYLYSMSTALLSFTSYDEFPIGRGLPHFIYDRVNFAPEVLPWSTLLVPPAEVVEPMISGGAPVQWGAWLPTMIWWGIFFAACGF

pLDDT: mean 70.8, std 13.44, range [42.97, 89.31]